Protein AF-0000000076753943 (afdb_homodimer)

Secondary structure (DSSP, 8-state):
----SEEE--EEEEEETT----B---SSS-GGG-EEEEEEE-SS-EEEEEE-GGG-EEEEEEETTEEEEEESS-EEEPTTSS-EEE----/----SEEE--EEEEEETT----B--TTSS-GGG-EEEEEEE-SS-EEEEEE-GGG-EEEEEEETTEEEEEESS-EEEPTTSS-EEE----

Organism: NCBI:txid592010

Foldseek 3Di:
DPLPPDFDQDDKDWDFDPADEAEDDPPDDDPVQKDKDFDDDDPFWTWMWIAHPPGKIWIWIGGPGGIMITISFDWDDPDVDSYIYGDDDD/DPLPPDFDQDDKDWDFDPADEAEDDPPDDDPVQKDKDFDDDDPFWTWMWIAHPPGKIWIWIAGPGGIMITISFDWDDDDVDSYIYGDDDD

Radius of gyration: 17.34 Å; Cα contacts (8 Å, |Δi|>4): 390; chains: 2; bounding box: 29×53×39 Å

Solvent-accessible surface area (backbone atoms only — not comparable to full-atom values): 10321 Å² total; per-residue (Å²): 128,82,71,63,39,60,45,57,28,79,32,78,48,78,42,53,67,91,59,76,86,38,72,62,69,86,85,63,92,53,75,77,61,32,41,34,36,41,54,40,78,49,99,62,36,40,32,39,40,36,40,39,69,94,76,43,40,41,36,39,38,34,44,93,75,22,36,40,35,29,16,61,49,46,72,42,70,41,83,100,46,76,35,29,36,75,50,69,87,128,129,82,72,65,38,59,47,58,28,79,32,79,47,79,43,53,66,91,59,75,87,37,73,63,68,88,86,62,92,52,76,75,60,33,42,34,37,39,55,40,79,50,100,62,34,40,33,37,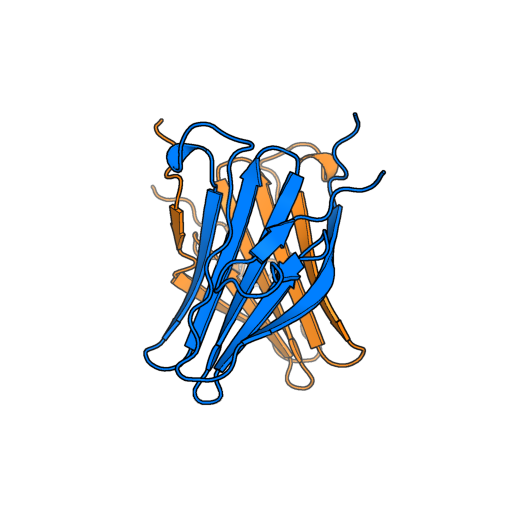40,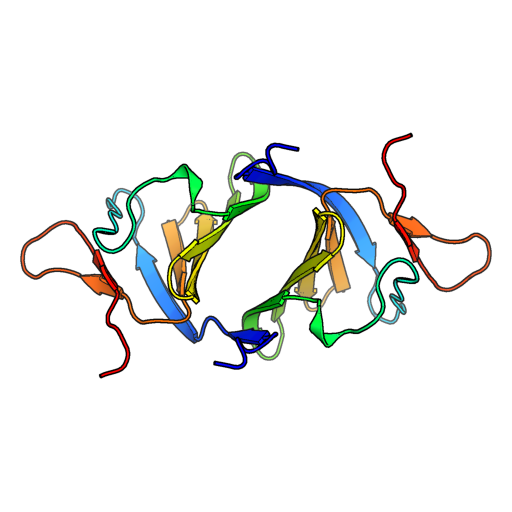37,40,39,70,95,75,43,38,41,35,40,39,34,46,93,74,22,36,40,36,29,14,60,48,46,72,42,69,40,85,98,46,76,35,29,36,75,50,71,87,128

Sequence (180 aa):
MNQSIITTLVYETKVSIGSYFHLVTDWFASDQEIKTVIIDQDHVYSKILSLYPNGFVMYLEQDQDGSIYRTNFPLIQAKDADYYTVQWDDMNQSIITTLVYETKVSIGSYFHLVTDWFASDQEIKTVIIDQDHVYSKILSLYPNGFVMYLEQDQDGSIYRTNFPLIQAKDADYYTVQWDD

Nearest PDB structures (foldseek):
  4mjg-assembly2_B  TM=6.415E-01  e=6.409E-01  Schaalia dentiphila ATCC 17982
  3c6k-assembly1_A  TM=6.524E-01  e=1.772E+00  Homo sapiens
  3c6k-assembly1_B  TM=6.586E-01  e=2.631E+00  Homo sapiens
  3c6k-assembly2_D  TM=6.592E-01  e=3.693E+00  Homo sapiens
  3fek-assembly2_B  TM=5.330E-01  e=2.350E+00  Homo sapiens

Structure (mmCIF, N/CA/C/O backbone):
data_AF-0000000076753943-model_v1
#
loop_
_entity.id
_entity.type
_entity.pdbx_description
1 polymer 'Uncharacterized protein'
#
loop_
_atom_site.group_PDB
_atom_site.id
_atom_site.type_symbol
_atom_site.label_atom_id
_atom_site.label_alt_id
_atom_site.label_comp_id
_atom_site.label_asym_id
_atom_site.label_entity_id
_atom_site.label_seq_id
_atom_site.pdbx_PDB_ins_code
_atom_site.Cartn_x
_atom_site.Cartn_y
_atom_site.Cartn_z
_atom_site.occupancy
_atom_site.B_iso_or_equiv
_atom_site.auth_seq_id
_atom_site.auth_comp_id
_atom_site.auth_asym_id
_atom_site.auth_atom_id
_atom_site.pdbx_PDB_model_num
ATOM 1 N N . MET A 1 1 ? -9.742 4.086 -20.625 1 30.5 1 MET A N 1
ATOM 2 C CA . MET A 1 1 ? -10.25 3.252 -19.547 1 30.5 1 MET A CA 1
ATOM 3 C C . MET A 1 1 ? -10.062 3.943 -18.188 1 30.5 1 MET A C 1
ATOM 5 O O . MET A 1 1 ? -9.008 4.52 -17.922 1 30.5 1 MET A O 1
ATOM 9 N N . ASN A 1 2 ? -11.062 4.453 -17.625 1 34.81 2 ASN A N 1
ATOM 10 C CA . ASN A 1 2 ? -11.133 5.258 -16.406 1 34.81 2 ASN A CA 1
ATOM 11 C C . ASN A 1 2 ? -10.461 4.559 -15.227 1 34.81 2 ASN A C 1
ATOM 13 O O . ASN A 1 2 ? -10.953 3.539 -14.742 1 34.81 2 ASN A O 1
ATOM 17 N N . GLN A 1 3 ? -9.188 4.391 -15.312 1 46.59 3 GLN A N 1
ATOM 18 C CA . GLN A 1 3 ? -8.477 3.668 -14.258 1 46.59 3 GLN A CA 1
ATOM 19 C C . GLN A 1 3 ? -9.055 3.992 -12.883 1 46.59 3 GLN A C 1
ATOM 21 O O . GLN A 1 3 ? -9.188 5.164 -12.516 1 46.59 3 GLN A O 1
ATOM 26 N N . SER A 1 4 ? -9.883 3.188 -12.477 1 54.84 4 SER A N 1
ATOM 27 C CA . SER A 1 4 ? -10.516 3.365 -11.172 1 54.84 4 SER A CA 1
ATOM 28 C C . SER A 1 4 ? -9.508 3.865 -10.133 1 54.84 4 SER A C 1
ATOM 30 O O . SER A 1 4 ? -8.398 3.34 -10.039 1 54.84 4 SER A O 1
ATOM 32 N N . ILE A 1 5 ? -9.727 5.098 -9.672 1 78.88 5 ILE A N 1
ATOM 33 C CA . ILE A 1 5 ? -8.969 5.793 -8.633 1 78.88 5 ILE A CA 1
ATOM 34 C C . ILE A 1 5 ? -8.914 4.938 -7.371 1 78.88 5 ILE A C 1
ATOM 36 O O . ILE A 1 5 ? -8.008 5.086 -6.551 1 78.88 5 ILE A O 1
ATOM 40 N N . ILE A 1 6 ? -9.75 3.781 -7.457 1 90.06 6 ILE A N 1
ATOM 41 C CA . ILE A 1 6 ? -9.773 2.926 -6.277 1 90.06 6 ILE A CA 1
ATOM 42 C C . ILE A 1 6 ? -9.586 1.469 -6.691 1 90.06 6 ILE A C 1
ATOM 44 O O . ILE A 1 6 ? -10.266 0.985 -7.598 1 90.06 6 ILE A O 1
ATOM 48 N N . THR A 1 7 ? -8.695 0.748 -6.227 1 94.88 7 THR A N 1
ATOM 49 C CA . THR A 1 7 ? -8.469 -0.68 -6.418 1 94.88 7 THR A CA 1
ATOM 50 C C . THR A 1 7 ? -8.578 -1.43 -5.094 1 94.88 7 THR A C 1
ATOM 52 O O . THR A 1 7 ? -8.047 -0.983 -4.074 1 94.88 7 THR A O 1
ATOM 55 N N . THR A 1 8 ? -9.336 -2.541 -5.035 1 95.94 8 THR A N 1
ATOM 56 C CA . THR A 1 8 ? -9.469 -3.361 -3.838 1 95.94 8 THR A CA 1
ATOM 57 C C . THR A 1 8 ? -8.75 -4.695 -4.016 1 95.94 8 THR A C 1
ATOM 59 O O . THR A 1 8 ? -8.914 -5.367 -5.039 1 95.94 8 THR A O 1
ATOM 62 N N . LEU A 1 9 ? -7.98 -5.035 -3.039 1 96.94 9 LEU A N 1
ATOM 63 C CA . LEU A 1 9 ? -7.289 -6.316 -3.08 1 96.94 9 LEU A CA 1
ATOM 64 C C . LEU A 1 9 ? -8.141 -7.418 -2.455 1 96.94 9 LEU A C 1
ATOM 66 O O . LEU A 1 9 ? -8.062 -7.656 -1.247 1 96.94 9 LEU A O 1
ATOM 70 N N . VAL A 1 10 ? -8.836 -8.148 -3.254 1 95.31 10 VAL A N 1
ATOM 71 C CA . VAL A 1 10 ? -9.875 -9.031 -2.732 1 95.31 10 VAL A CA 1
ATOM 72 C C . VAL A 1 10 ? -9.359 -10.461 -2.686 1 95.31 10 VAL A C 1
ATOM 74 O O . VAL A 1 10 ? -9.953 -11.32 -2.031 1 95.31 10 VAL A O 1
ATOM 77 N N . TYR A 1 11 ? -8.289 -10.797 -3.311 1 96.12 11 TYR A N 1
ATOM 78 C CA . TYR A 1 11 ? -7.773 -12.156 -3.332 1 96.12 11 TYR A CA 1
ATOM 79 C C . TYR A 1 11 ? -6.621 -12.32 -2.354 1 96.12 11 TYR A C 1
ATOM 81 O O . TYR A 1 11 ? -5.789 -11.422 -2.209 1 96.12 11 TYR A O 1
ATOM 89 N N . GLU A 1 12 ? -6.613 -13.453 -1.722 1 95.31 12 GLU A N 1
ATOM 90 C CA . GLU A 1 12 ? -5.574 -13.758 -0.741 1 95.31 12 GLU A CA 1
ATOM 91 C C . GLU A 1 12 ? -4.84 -15.047 -1.096 1 95.31 12 GLU A C 1
ATOM 93 O O . GLU A 1 12 ? -5.461 -16.047 -1.459 1 95.31 12 GLU A O 1
ATOM 98 N N . THR A 1 13 ? -3.545 -15 -1.12 1 94.38 13 THR A N 1
ATOM 99 C CA . THR A 1 13 ? -2.67 -16.156 -1.26 1 94.38 13 THR A CA 1
ATOM 100 C C . THR A 1 13 ? -1.735 -16.281 -0.06 1 94.38 13 THR A C 1
ATOM 102 O O . THR A 1 13 ? -0.999 -15.336 0.255 1 94.38 13 THR A O 1
ATOM 105 N N . LYS A 1 14 ?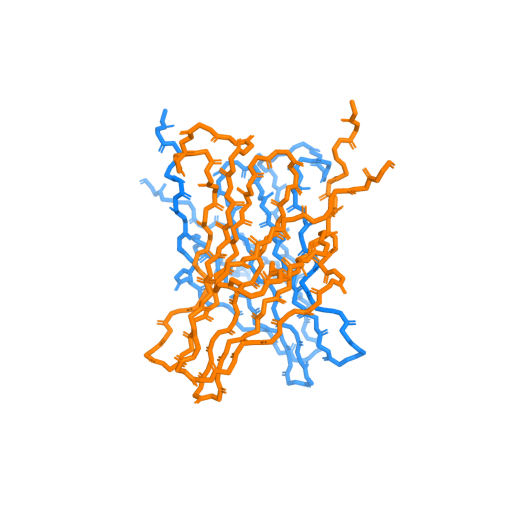 -1.772 -17.406 0.613 1 93.25 14 LYS A N 1
ATOM 106 C CA . LYS A 1 14 ? -0.883 -17.641 1.747 1 93.25 14 LYS A CA 1
ATOM 107 C C . LYS A 1 14 ? 0.28 -18.547 1.354 1 93.25 14 LYS A C 1
ATOM 109 O O . LYS A 1 14 ? 0.085 -19.547 0.668 1 93.25 14 LYS A O 1
ATOM 114 N N . VAL A 1 15 ? 1.412 -18.109 1.727 1 90.94 15 VAL A N 1
ATOM 115 C CA . VAL A 1 15 ? 2.623 -18.891 1.471 1 90.94 15 VAL A CA 1
ATOM 116 C C . VAL A 1 15 ? 3.307 -19.234 2.793 1 90.94 15 VAL A C 1
ATOM 118 O O . VAL A 1 15 ? 3.617 -18.344 3.588 1 90.94 15 VAL A O 1
ATOM 121 N N . SER A 1 16 ? 3.527 -20.469 3.047 1 87.69 16 SER A N 1
ATOM 122 C CA . SER A 1 16 ? 4.113 -20.953 4.293 1 87.69 16 SER A CA 1
ATOM 123 C C . SER A 1 16 ? 5.582 -20.562 4.402 1 87.69 16 SER A C 1
ATOM 125 O O . SER A 1 16 ? 6.246 -20.328 3.391 1 87.69 16 SER A O 1
ATOM 127 N N . ILE A 1 17 ? 5.945 -20.609 5.699 1 84.44 17 ILE A N 1
ATOM 128 C CA . ILE A 1 17 ? 7.352 -20.344 5.973 1 84.44 17 ILE A CA 1
ATOM 129 C C . ILE A 1 17 ? 8.227 -21.359 5.234 1 84.44 17 ILE A C 1
ATOM 131 O O . ILE A 1 17 ? 7.93 -22.547 5.227 1 84.44 17 ILE A O 1
ATOM 135 N N . GLY A 1 18 ? 9.219 -20.938 4.523 1 80.25 18 GLY A N 1
ATOM 136 C CA . GLY A 1 18 ? 10.109 -21.844 3.82 1 80.25 18 GLY A CA 1
ATOM 137 C C . GLY A 1 18 ? 9.719 -22.062 2.369 1 80.25 18 GLY A C 1
ATOM 138 O O . GLY A 1 18 ? 10.516 -22.578 1.579 1 80.25 18 GLY A O 1
ATOM 139 N N . SER A 1 19 ? 8.453 -21.688 2.059 1 82.38 19 SER A N 1
ATOM 140 C CA . SER A 1 19 ? 8.031 -21.828 0.669 1 82.38 19 SER A CA 1
ATOM 141 C C . SER A 1 19 ? 8.508 -20.656 -0.173 1 82.38 19 SER A C 1
ATOM 143 O O . SER A 1 19 ? 8.789 -19.578 0.358 1 82.38 19 SER A O 1
ATOM 145 N N . TYR A 1 20 ? 8.695 -21.031 -1.462 1 83.69 20 TYR A N 1
ATOM 146 C CA . TYR A 1 20 ? 9.164 -20.016 -2.395 1 83.69 20 TYR A CA 1
ATOM 147 C C . TYR A 1 20 ? 7.992 -19.391 -3.156 1 83.69 20 TYR A C 1
ATOM 149 O O . TYR A 1 20 ? 7.074 -20.109 -3.574 1 83.69 20 TYR A O 1
ATOM 157 N N . PHE A 1 21 ? 7.875 -18.094 -3.18 1 91.25 21 PHE A N 1
ATOM 158 C CA . PHE A 1 21 ? 6.906 -17.375 -4 1 91.25 21 PHE A CA 1
ATOM 159 C C . PHE A 1 21 ? 7.59 -16.734 -5.203 1 91.25 21 PHE A C 1
ATOM 161 O O . PHE A 1 21 ? 8.516 -15.93 -5.043 1 91.25 21 PHE A O 1
ATOM 168 N N . HIS A 1 22 ? 7.195 -17.172 -6.332 1 92.62 22 HIS A N 1
ATOM 169 C CA . HIS A 1 22 ? 7.688 -16.594 -7.574 1 92.62 22 HIS A CA 1
ATOM 170 C C . HIS A 1 22 ? 6.535 -16.25 -8.508 1 92.62 22 HIS A C 1
ATOM 172 O O . HIS A 1 22 ? 5.801 -17.125 -8.961 1 92.62 22 HIS A O 1
ATOM 178 N N . LEU A 1 23 ? 6.375 -14.977 -8.773 1 93.69 23 LEU A N 1
ATOM 179 C CA . LEU A 1 23 ? 5.363 -14.508 -9.719 1 93.69 23 LEU A CA 1
ATOM 180 C C . LEU A 1 23 ? 5.961 -14.328 -11.109 1 93.69 23 LEU A C 1
ATOM 182 O O . LEU A 1 23 ? 6.926 -13.586 -11.281 1 93.69 23 LEU A O 1
ATOM 186 N N . VAL A 1 24 ? 5.469 -14.953 -12.031 1 91.69 24 VAL A N 1
ATOM 187 C CA . VAL A 1 24 ? 5.891 -14.781 -13.414 1 91.69 24 VAL A CA 1
ATOM 188 C C . VAL A 1 24 ? 5.242 -13.523 -14 1 91.69 24 VAL A C 1
ATOM 190 O O . VAL A 1 24 ? 4.016 -13.391 -13.984 1 91.69 24 VAL A O 1
ATOM 193 N N . THR A 1 25 ? 6.023 -12.617 -14.398 1 86.81 25 THR A N 1
ATOM 194 C CA . THR A 1 25 ? 5.543 -11.352 -14.945 1 86.81 25 THR A CA 1
ATOM 195 C C . THR A 1 25 ? 6.027 -11.172 -16.375 1 86.81 25 THR A C 1
ATOM 197 O O . THR A 1 25 ? 7.051 -10.523 -16.625 1 86.81 25 THR A O 1
ATOM 200 N N . ASP A 1 26 ? 5.5 -11.688 -17.344 1 86.38 26 ASP A N 1
ATOM 201 C CA . ASP A 1 26 ? 5.918 -11.562 -18.734 1 86.38 26 ASP A CA 1
ATOM 202 C C . ASP A 1 26 ? 5.074 -10.523 -19.484 1 86.38 26 ASP A C 1
ATOM 204 O O . ASP A 1 26 ? 5.133 -10.43 -20.703 1 86.38 26 ASP A O 1
ATOM 208 N N . TRP A 1 27 ? 4.379 -9.758 -18.75 1 89.94 27 TRP A N 1
ATOM 209 C CA . TRP A 1 27 ? 3.443 -8.82 -19.359 1 89.94 27 TRP A CA 1
ATOM 210 C C . TRP A 1 27 ? 3.953 -7.387 -19.25 1 89.94 27 TRP A C 1
ATOM 212 O O . TRP A 1 27 ? 3.232 -6.441 -19.578 1 89.94 27 TRP A O 1
ATOM 222 N N . PHE A 1 28 ? 5.113 -7.16 -18.781 1 85.69 28 PHE A N 1
ATOM 223 C CA . PHE A 1 28 ? 5.785 -5.867 -18.859 1 85.69 28 PHE A CA 1
ATOM 224 C C . PHE A 1 28 ? 7.289 -6.047 -19.016 1 85.69 28 PHE A C 1
ATOM 226 O O . PHE A 1 28 ? 7.805 -7.16 -18.875 1 85.69 28 PHE A O 1
ATOM 233 N N . ALA A 1 29 ? 8.086 -5.098 -19.344 1 83.81 29 ALA A N 1
ATOM 234 C CA . ALA A 1 29 ? 9.43 -5.203 -19.906 1 83.81 29 ALA A CA 1
ATOM 235 C C . ALA A 1 29 ? 10.492 -5.07 -18.828 1 83.81 29 ALA A C 1
ATOM 237 O O . ALA A 1 29 ? 11.555 -5.688 -18.906 1 83.81 29 ALA A O 1
ATOM 238 N N . SER A 1 30 ? 10.195 -4.246 -17.828 1 86.38 30 SER A N 1
ATOM 239 C CA . SER A 1 30 ? 11.25 -3.906 -16.875 1 86.38 30 SER A CA 1
ATOM 240 C C . SER A 1 30 ? 10.695 -3.715 -15.469 1 86.38 30 SER A C 1
ATOM 242 O O . SER A 1 30 ? 9.617 -3.148 -15.297 1 86.38 30 SER A O 1
ATOM 244 N N . ASP A 1 31 ? 11.531 -4.137 -14.508 1 86.31 31 ASP A N 1
ATOM 245 C CA . ASP A 1 31 ? 11.172 -3.938 -13.102 1 86.31 31 ASP A CA 1
ATOM 246 C C . ASP A 1 31 ? 11.047 -2.451 -12.773 1 86.31 31 ASP A C 1
ATOM 248 O O . ASP A 1 31 ? 10.406 -2.082 -11.789 1 86.31 31 ASP A O 1
ATOM 252 N N . GLN A 1 32 ? 11.602 -1.661 -13.594 1 86.44 32 GLN A N 1
ATOM 253 C CA . GLN A 1 32 ? 11.547 -0.219 -13.375 1 86.44 32 GLN A CA 1
ATOM 254 C C . GLN A 1 32 ? 10.125 0.311 -13.531 1 86.44 32 GLN A C 1
ATOM 256 O O . GLN A 1 32 ? 9.828 1.434 -13.117 1 86.44 32 GLN A O 1
ATOM 261 N N . GLU A 1 33 ? 9.281 -0.516 -14.07 1 90.81 33 GLU A N 1
ATOM 262 C CA . GLU A 1 33 ? 7.895 -0.109 -14.281 1 90.81 33 GLU A CA 1
ATOM 263 C C . GLU A 1 33 ? 7.047 -0.377 -13.047 1 90.81 33 GLU A C 1
ATOM 265 O O . GLU A 1 33 ? 5.898 0.067 -12.961 1 90.81 33 GLU A O 1
ATOM 270 N N . ILE A 1 34 ? 7.641 -1.1 -12.133 1 93.38 34 ILE A N 1
ATOM 271 C CA . ILE A 1 34 ? 6.918 -1.444 -10.914 1 93.38 34 ILE A CA 1
ATOM 272 C C . ILE A 1 34 ? 7.121 -0.352 -9.867 1 93.38 34 ILE A C 1
ATOM 274 O O . ILE A 1 34 ? 8.258 0.027 -9.57 1 93.38 34 ILE A O 1
ATOM 278 N N . LYS A 1 35 ? 6.027 0.204 -9.383 1 93.56 35 LYS A N 1
ATOM 279 C CA . LYS A 1 35 ? 6.098 1.104 -8.234 1 93.56 35 LYS A CA 1
ATOM 280 C C . LYS A 1 35 ? 5.973 0.334 -6.922 1 93.56 35 LYS A C 1
ATOM 282 O O . LYS A 1 35 ? 4.992 -0.38 -6.703 1 93.56 35 LYS A O 1
ATOM 287 N N . THR A 1 36 ? 6.996 0.44 -6.082 1 95.44 36 THR A N 1
ATOM 288 C CA . THR A 1 36 ? 7.039 -0.31 -4.832 1 95.44 36 THR A CA 1
ATOM 289 C C . THR A 1 36 ? 6.992 0.634 -3.633 1 95.44 36 THR A C 1
ATOM 291 O O . THR A 1 36 ? 7.762 1.594 -3.561 1 95.44 36 THR A O 1
ATOM 294 N N . VAL A 1 37 ? 6.086 0.347 -2.76 1 96.31 37 VAL A N 1
ATOM 295 C CA . VAL A 1 37 ? 5.957 1.092 -1.511 1 96.31 37 VAL A CA 1
ATOM 296 C C . VAL A 1 37 ? 6.312 0.188 -0.332 1 96.31 37 VAL A C 1
ATOM 298 O O . VAL A 1 37 ? 5.637 -0.814 -0.086 1 96.31 37 VAL A O 1
ATOM 301 N N . ILE A 1 38 ? 7.32 0.541 0.384 1 95.69 38 ILE A N 1
ATOM 302 C CA . ILE A 1 38 ? 7.688 -0.155 1.613 1 95.69 38 ILE A CA 1
ATOM 303 C C . ILE A 1 38 ? 7 0.508 2.805 1 95.69 38 ILE A C 1
ATOM 305 O O . ILE A 1 38 ? 7.332 1.639 3.17 1 95.69 38 ILE A O 1
ATOM 309 N N . ILE A 1 39 ? 6.023 -0.125 3.367 1 95.12 39 ILE A N 1
ATOM 310 C CA . ILE A 1 39 ? 5.16 0.423 4.41 1 95.12 39 ILE A CA 1
ATOM 311 C C . ILE A 1 39 ? 5.809 0.219 5.777 1 95.12 39 ILE A C 1
ATOM 313 O O . ILE A 1 39 ? 5.793 1.121 6.617 1 95.12 39 ILE A O 1
ATOM 317 N N . ASP A 1 40 ? 6.211 -0.96 6.109 1 85.69 40 ASP A N 1
ATOM 318 C CA . ASP A 1 40 ? 6.859 -1.323 7.367 1 85.69 40 ASP A CA 1
ATOM 319 C C . ASP A 1 40 ? 7.926 -2.393 7.145 1 85.69 40 ASP A C 1
ATOM 321 O O . ASP A 1 40 ? 7.723 -3.332 6.371 1 85.69 40 ASP A O 1
ATOM 325 N N . GLN A 1 41 ? 9.078 -2.004 7.613 1 74.25 41 GLN A N 1
ATOM 326 C CA . GLN A 1 41 ? 10.109 -3.031 7.484 1 74.25 41 GLN A CA 1
ATOM 327 C C . GLN A 1 41 ? 10.789 -3.299 8.82 1 74.25 41 GLN A C 1
ATOM 329 O O . GLN A 1 41 ? 11.656 -2.529 9.25 1 74.25 41 GLN A O 1
ATOM 334 N N . ASP A 1 42 ? 10.008 -3.654 9.664 1 71.44 42 ASP A N 1
ATOM 335 C CA . ASP A 1 42 ? 10.727 -4.059 10.867 1 71.44 42 ASP A CA 1
ATOM 336 C C . ASP A 1 42 ? 11.289 -5.473 10.727 1 71.44 42 ASP A C 1
ATOM 338 O O . ASP A 1 42 ? 11 -6.164 9.75 1 71.44 42 ASP A O 1
ATOM 342 N N . HIS A 1 43 ? 12.234 -5.859 11.578 1 62.44 43 HIS A N 1
ATOM 343 C CA . HIS A 1 43 ? 13.023 -7.086 11.5 1 62.44 43 HIS A CA 1
ATOM 344 C C . HIS A 1 43 ? 12.125 -8.312 11.406 1 62.44 43 HIS A C 1
ATOM 346 O O . HIS A 1 43 ? 12.531 -9.344 10.867 1 62.44 43 HIS A O 1
ATOM 352 N N . VAL A 1 44 ? 10.898 -8.195 11.797 1 67.62 44 VAL A N 1
ATOM 353 C CA . VAL A 1 44 ? 10.047 -9.375 11.875 1 67.62 44 VAL A CA 1
ATOM 354 C C . VAL A 1 44 ? 8.867 -9.234 10.914 1 67.62 44 VAL A C 1
ATOM 356 O O . VAL A 1 44 ? 8.273 -10.234 10.5 1 67.62 44 VAL A O 1
ATOM 359 N N . TYR A 1 45 ? 8.617 -7.969 10.469 1 76.81 45 TYR A N 1
ATOM 360 C CA . TYR A 1 45 ? 7.426 -7.715 9.664 1 76.81 45 TYR A CA 1
ATOM 361 C C . TYR A 1 45 ? 7.762 -6.867 8.438 1 76.81 45 TYR A C 1
ATOM 363 O O . TYR A 1 45 ? 8.516 -5.902 8.539 1 76.81 45 TYR A O 1
ATOM 371 N N . SER A 1 46 ? 7.441 -7.457 7.336 1 87.31 46 SER A N 1
ATOM 372 C CA . SER A 1 46 ? 7.531 -6.66 6.117 1 87.31 46 SER A CA 1
ATOM 373 C C . SER A 1 46 ? 6.152 -6.426 5.508 1 87.31 46 SER A C 1
ATOM 375 O O . SER A 1 46 ? 5.332 -7.344 5.441 1 87.31 46 SER A O 1
ATOM 377 N N . LYS A 1 47 ? 5.828 -5.184 5.289 1 93.31 47 LYS A N 1
ATOM 378 C CA . LYS A 1 47 ? 4.66 -4.789 4.512 1 93.31 47 LYS A CA 1
ATOM 379 C C . LYS A 1 47 ? 5.066 -4.016 3.262 1 93.31 47 LYS A C 1
ATOM 381 O O . LYS A 1 47 ? 5.652 -2.936 3.355 1 93.31 47 LYS A O 1
ATOM 386 N N . ILE A 1 48 ? 4.773 -4.625 2.111 1 95.44 48 ILE A N 1
ATOM 387 C CA . ILE A 1 48 ? 5.195 -4.043 0.842 1 95.44 48 ILE A CA 1
ATOM 388 C C . ILE A 1 48 ? 4.02 -4.016 -0.131 1 95.44 48 ILE A C 1
ATOM 390 O O . ILE A 1 48 ? 3.289 -5.004 -0.258 1 95.44 48 ILE A O 1
ATOM 394 N N . LEU A 1 49 ? 3.762 -2.9 -0.73 1 96.94 49 LEU A N 1
ATOM 395 C CA . LEU A 1 49 ? 2.773 -2.795 -1.799 1 96.94 49 LEU A CA 1
ATOM 396 C C . LEU A 1 49 ? 3.445 -2.49 -3.133 1 96.94 49 LEU A C 1
ATOM 398 O O . LEU A 1 49 ? 4.27 -1.577 -3.223 1 96.94 49 LEU A O 1
ATOM 402 N N . SER A 1 50 ? 3.125 -3.268 -4.129 1 96.12 50 SER A N 1
ATOM 403 C CA . SER A 1 50 ? 3.684 -3.088 -5.465 1 96.12 50 SER A CA 1
ATOM 404 C C . SER A 1 50 ? 2.584 -2.842 -6.496 1 96.12 50 SER A C 1
ATOM 406 O O . SER A 1 50 ? 1.585 -3.561 -6.527 1 96.12 50 SER A O 1
ATOM 408 N N . LEU A 1 51 ? 2.736 -1.841 -7.23 1 95.5 51 LEU A N 1
ATOM 409 C CA . LEU A 1 51 ? 1.866 -1.529 -8.359 1 95.5 51 LEU A CA 1
ATOM 410 C C . LEU A 1 51 ? 2.543 -1.882 -9.68 1 95.5 51 LEU A C 1
ATOM 412 O O . LEU A 1 51 ? 3.537 -1.259 -10.055 1 95.5 51 LEU A O 1
ATOM 416 N N . TYR A 1 52 ? 1.961 -2.852 -10.32 1 94.19 52 TYR A N 1
ATOM 417 C CA . TYR A 1 52 ? 2.504 -3.34 -11.586 1 94.19 52 TYR A CA 1
ATOM 418 C C . TYR A 1 52 ? 1.823 -2.66 -12.766 1 94.19 52 TYR A C 1
ATOM 420 O O . TYR A 1 52 ? 0.743 -2.084 -12.625 1 94.19 52 TYR A O 1
ATOM 428 N N . PRO A 1 53 ? 2.551 -2.824 -13.852 1 90.38 53 PRO A N 1
ATOM 429 C CA . PRO A 1 53 ? 1.845 -2.42 -15.07 1 90.38 53 PRO A CA 1
ATOM 430 C C . PRO A 1 53 ? 0.563 -3.217 -15.297 1 90.38 53 PRO A C 1
ATOM 432 O O . PRO A 1 53 ? 0.339 -4.234 -14.641 1 90.38 53 PRO A O 1
ATOM 435 N N . ASN A 1 54 ? -0.394 -2.693 -16.078 1 89.38 54 ASN A N 1
ATOM 436 C CA . ASN A 1 54 ? -1.65 -3.326 -16.469 1 89.38 54 ASN A CA 1
ATOM 437 C C . ASN A 1 54 ? -2.646 -3.346 -15.312 1 89.38 54 ASN A C 1
ATOM 439 O O . ASN A 1 54 ? -3.582 -4.148 -15.305 1 89.38 54 ASN A O 1
ATOM 443 N N . GLY A 1 55 ? -2.314 -2.674 -14.273 1 91.69 55 GLY A N 1
ATOM 444 C CA . GLY A 1 55 ? -3.287 -2.479 -13.211 1 91.69 55 GLY A CA 1
ATOM 445 C C . GLY A 1 55 ? -3.203 -3.533 -12.125 1 91.69 55 GLY A C 1
ATOM 446 O O . GLY A 1 55 ? -4.004 -3.533 -11.188 1 91.69 55 GLY A O 1
ATOM 447 N N . PHE A 1 56 ? -2.254 -4.434 -12.273 1 94.94 56 PHE A N 1
ATOM 448 C CA . PHE A 1 56 ? -2.074 -5.434 -11.227 1 94.94 56 PHE A CA 1
ATOM 449 C C . PHE A 1 56 ? -1.451 -4.812 -9.984 1 94.94 56 PHE A C 1
ATOM 451 O O . PHE A 1 56 ? -0.489 -4.047 -10.078 1 94.94 56 PHE A O 1
ATOM 458 N N . VAL A 1 57 ? -2.049 -5.074 -8.797 1 97.12 57 VAL A N 1
ATOM 459 C CA . VAL A 1 57 ? -1.561 -4.578 -7.52 1 97.12 57 VAL A CA 1
ATOM 460 C C . VAL A 1 57 ? -1.394 -5.738 -6.543 1 97.12 57 VAL A C 1
ATOM 462 O O . VAL A 1 57 ? -2.266 -6.605 -6.441 1 97.12 57 VAL A O 1
ATOM 465 N N . MET A 1 58 ? -0.263 -5.758 -5.797 1 97.12 58 MET A N 1
ATOM 466 C CA . MET A 1 58 ? 0.028 -6.824 -4.84 1 97.12 58 MET A CA 1
ATOM 467 C C . MET A 1 58 ? 0.544 -6.25 -3.527 1 97.12 58 MET A C 1
ATOM 469 O O . MET A 1 58 ? 1.43 -5.391 -3.523 1 97.12 58 MET A O 1
ATOM 473 N N . TYR A 1 59 ? -0.076 -6.684 -2.488 1 96.38 59 TYR A N 1
ATOM 474 C CA . TYR A 1 59 ? 0.366 -6.379 -1.132 1 96.38 59 TYR A CA 1
ATOM 475 C C . TYR A 1 59 ? 0.959 -7.609 -0.46 1 96.38 59 TYR A C 1
ATOM 477 O O . TYR A 1 59 ? 0.355 -8.688 -0.479 1 96.38 59 TYR A O 1
ATOM 485 N N . LEU A 1 60 ? 2.158 -7.492 0.074 1 95.12 60 LEU A N 1
ATOM 486 C CA . LEU A 1 60 ? 2.83 -8.562 0.804 1 95.12 60 LEU A CA 1
ATOM 487 C C . LEU A 1 60 ? 2.943 -8.219 2.285 1 95.12 60 LEU A C 1
ATOM 489 O O . LEU A 1 60 ? 3.371 -7.121 2.643 1 95.12 60 LEU A O 1
ATOM 493 N N . GLU A 1 61 ? 2.475 -9.078 3.053 1 92.38 61 GLU A N 1
ATOM 494 C CA . GLU A 1 61 ? 2.727 -9.039 4.488 1 92.38 61 GLU A CA 1
ATOM 495 C C . GLU A 1 61 ? 3.428 -10.305 4.969 1 92.38 61 GLU A C 1
ATOM 497 O O . GLU A 1 61 ? 2.934 -11.414 4.75 1 92.38 61 GLU A O 1
ATOM 502 N N . GLN A 1 62 ? 4.543 -10.047 5.527 1 89.62 62 GLN A N 1
ATOM 503 C CA . GLN A 1 62 ? 5.316 -11.172 6.035 1 89.62 62 GLN A CA 1
ATOM 504 C C . GLN A 1 62 ? 5.488 -11.086 7.547 1 89.62 62 GLN A C 1
ATOM 506 O O . GLN A 1 62 ? 5.719 -10.008 8.094 1 89.62 62 GLN A O 1
ATOM 511 N N . ASP A 1 63 ? 5.23 -12.227 8.242 1 84.12 63 ASP A N 1
ATOM 512 C CA . ASP A 1 63 ? 5.496 -12.344 9.672 1 84.12 63 ASP A CA 1
ATOM 513 C C . ASP A 1 63 ? 6.164 -13.672 10.008 1 84.12 63 ASP A C 1
ATOM 515 O O . ASP A 1 63 ? 6.734 -14.32 9.125 1 84.12 63 ASP A O 1
ATOM 519 N N . GLN A 1 64 ? 6.23 -13.977 11.258 1 83.25 64 GLN A N 1
ATOM 520 C CA . GLN A 1 64 ? 6.957 -15.156 11.703 1 83.25 64 GLN A CA 1
ATOM 521 C C . GLN A 1 64 ? 6.281 -16.438 11.211 1 83.25 64 GLN A C 1
ATOM 523 O O . GLN A 1 64 ? 6.91 -17.5 11.156 1 83.25 64 GLN A O 1
ATOM 528 N N . ASP A 1 65 ? 5.016 -16.328 10.797 1 85.38 65 ASP A N 1
ATOM 529 C CA . ASP A 1 65 ? 4.246 -17.516 10.406 1 85.38 65 ASP A CA 1
ATOM 530 C C . ASP A 1 65 ? 4.246 -17.688 8.891 1 85.38 65 ASP A C 1
ATOM 532 O O . ASP A 1 65 ? 3.799 -18.719 8.383 1 85.38 65 ASP A O 1
ATOM 536 N N . GLY A 1 66 ? 4.734 -16.703 8.188 1 89.31 66 GLY A N 1
ATOM 537 C CA . GLY A 1 66 ? 4.75 -16.797 6.734 1 89.31 66 GLY A CA 1
ATOM 538 C C . GLY A 1 66 ? 4.398 -15.5 6.043 1 89.31 66 GLY A C 1
ATOM 539 O O . GLY A 1 66 ? 4.668 -14.414 6.574 1 89.31 66 GLY A O 1
ATOM 540 N N . SER A 1 67 ? 4.023 -15.734 4.789 1 91.62 67 SER A N 1
ATOM 541 C CA . SER A 1 67 ? 3.688 -14.562 3.994 1 91.62 67 SER A CA 1
ATOM 542 C C . SER A 1 67 ? 2.244 -14.617 3.504 1 91.62 67 SER A C 1
ATOM 544 O O . SER A 1 67 ? 1.745 -15.688 3.152 1 91.62 67 SER A O 1
ATOM 546 N N . ILE A 1 68 ? 1.588 -13.484 3.57 1 92.94 68 ILE A N 1
ATOM 547 C CA . ILE A 1 68 ? 0.262 -13.297 2.99 1 92.94 68 ILE A CA 1
ATOM 548 C C . ILE A 1 68 ? 0.333 -12.289 1.851 1 92.94 68 ILE A C 1
ATOM 550 O O . ILE A 1 68 ? 0.862 -11.188 2.021 1 92.94 68 ILE A O 1
ATOM 554 N N . TYR A 1 69 ? -0.162 -12.773 0.707 1 94.94 69 TYR A N 1
ATOM 555 C CA . TYR A 1 69 ? -0.276 -11.898 -0.452 1 94.94 69 TYR A CA 1
ATOM 556 C C . TYR A 1 69 ? -1.731 -11.531 -0.717 1 94.94 69 TYR A C 1
ATOM 558 O O . TYR A 1 69 ? -2.604 -12.406 -0.739 1 94.94 69 TYR A O 1
ATOM 566 N N . ARG A 1 70 ? -2.041 -10.25 -0.844 1 95.75 70 ARG A N 1
ATOM 567 C CA . ARG A 1 70 ? -3.342 -9.773 -1.301 1 95.75 70 ARG A CA 1
ATOM 568 C C . ARG A 1 70 ? -3.225 -9.078 -2.654 1 95.75 70 ARG A C 1
ATOM 570 O O . ARG A 1 70 ? -2.307 -8.289 -2.877 1 95.75 70 ARG A O 1
ATOM 577 N N . THR A 1 71 ? -4.168 -9.445 -3.543 1 97.12 71 THR A N 1
ATOM 578 C CA . THR A 1 71 ? -4.07 -8.938 -4.91 1 97.12 71 THR A CA 1
ATOM 579 C C . THR A 1 71 ? -5.449 -8.578 -5.453 1 97.12 71 THR A C 1
ATOM 581 O O . THR A 1 71 ? -6.469 -8.992 -4.895 1 97.12 71 THR A O 1
ATOM 584 N N . ASN A 1 72 ? -5.5 -7.719 -6.543 1 96.5 72 ASN A N 1
ATOM 585 C CA . ASN A 1 72 ? -6.77 -7.363 -7.172 1 96.5 72 ASN A CA 1
ATOM 586 C C . ASN A 1 72 ? -7.148 -8.359 -8.266 1 96.5 72 ASN A C 1
ATOM 588 O O . ASN A 1 72 ? -8.297 -8.391 -8.711 1 96.5 72 ASN A O 1
ATOM 592 N N . PHE A 1 73 ? -6.199 -9.172 -8.727 1 96.88 73 PHE A N 1
ATOM 593 C CA . PHE A 1 73 ? -6.434 -10.336 -9.57 1 96.88 73 PHE A CA 1
ATOM 594 C C . PHE A 1 73 ? -5.965 -11.609 -8.883 1 96.88 73 PHE A C 1
ATOM 596 O O . PHE A 1 73 ? -4.988 -11.594 -8.125 1 96.88 73 PHE A O 1
ATOM 603 N N . PRO A 1 74 ? -6.594 -12.727 -9.164 1 96.81 74 PRO A N 1
ATOM 604 C CA . PRO A 1 74 ? -6.188 -13.977 -8.508 1 96.81 74 PRO A CA 1
ATOM 605 C C . PRO A 1 74 ? -4.824 -14.477 -8.984 1 96.81 74 PRO A C 1
ATOM 607 O O . PRO A 1 74 ? -4.48 -14.312 -10.156 1 96.81 74 PRO A O 1
ATOM 610 N N . LEU A 1 75 ? -4.098 -15.008 -8.078 1 96 75 LEU A N 1
ATOM 611 C CA . LEU A 1 75 ? -2.869 -15.719 -8.398 1 96 75 LEU A CA 1
ATOM 612 C C . LEU A 1 75 ? -3.123 -17.219 -8.492 1 96 75 LEU A C 1
ATOM 614 O O . LEU A 1 75 ? -3.764 -17.797 -7.609 1 96 75 LEU A O 1
ATOM 618 N N . ILE A 1 76 ? -2.662 -17.766 -9.539 1 94.31 76 ILE A N 1
ATOM 619 C CA . ILE A 1 76 ? -2.807 -19.203 -9.734 1 94.31 76 ILE A CA 1
ATOM 620 C C . ILE A 1 76 ? -1.433 -19.875 -9.703 1 94.31 76 ILE A C 1
ATOM 622 O O . ILE A 1 76 ? -0.513 -19.453 -10.406 1 94.31 76 ILE A O 1
ATOM 626 N N . GLN A 1 77 ? -1.333 -20.812 -8.781 1 91.31 77 GLN A N 1
ATOM 627 C CA . GLN A 1 77 ? -0.104 -21.594 -8.781 1 91.31 77 GLN A CA 1
ATOM 628 C C . GLN A 1 77 ? -0.074 -22.562 -9.953 1 91.31 77 GLN A C 1
ATOM 630 O O . GLN A 1 77 ? -1.028 -23.312 -10.172 1 91.31 77 GLN A O 1
ATOM 635 N N . ALA A 1 78 ? 1.032 -22.422 -10.766 1 87.06 78 ALA A N 1
ATOM 636 C CA . ALA A 1 78 ? 1.189 -23.359 -11.875 1 87.06 78 ALA A CA 1
ATOM 637 C C . ALA A 1 78 ? 1.305 -24.797 -11.367 1 87.06 78 ALA A C 1
ATOM 639 O O . ALA A 1 78 ? 1.952 -25.047 -10.352 1 87.06 78 ALA A O 1
ATOM 640 N N . LYS A 1 79 ? 0.551 -25.562 -12.125 1 81.81 79 LYS A N 1
ATOM 641 C CA . LYS A 1 79 ? 0.582 -26.969 -11.773 1 81.81 79 LYS A CA 1
ATOM 642 C C . LYS A 1 79 ? 2.008 -27.516 -11.82 1 81.81 79 LYS A C 1
ATOM 644 O O . LYS A 1 79 ? 2.725 -27.328 -12.797 1 81.81 79 LYS A O 1
ATOM 649 N N . ASP A 1 80 ? 2.529 -28.156 -10.734 1 80.94 80 ASP A N 1
ATOM 650 C CA . ASP A 1 80 ? 3.818 -28.828 -10.641 1 80.94 80 ASP A CA 1
ATOM 651 C C . ASP A 1 80 ? 4.973 -27.828 -10.719 1 80.94 80 ASP A C 1
ATOM 653 O O . ASP A 1 80 ? 6.07 -28.172 -11.156 1 80.94 80 ASP A O 1
ATOM 657 N N . ALA A 1 81 ? 4.602 -26.609 -10.648 1 75.06 81 ALA A N 1
ATOM 658 C CA . ALA A 1 81 ? 5.66 -25.609 -10.68 1 75.06 81 ALA A CA 1
ATOM 659 C C . ALA A 1 81 ? 5.652 -24.75 -9.406 1 75.06 81 ALA A C 1
ATOM 661 O O . ALA A 1 81 ? 4.668 -24.75 -8.664 1 75.06 81 ALA A O 1
ATOM 662 N N . ASP A 1 82 ? 6.84 -24.219 -9.148 1 84.5 82 ASP A N 1
ATOM 663 C CA . ASP A 1 82 ? 7.008 -23.406 -7.949 1 84.5 82 ASP A CA 1
ATOM 664 C C . ASP A 1 82 ? 6.828 -21.922 -8.258 1 84.5 82 ASP A C 1
ATOM 666 O O . ASP A 1 82 ? 7.617 -21.094 -7.801 1 84.5 82 ASP A O 1
ATOM 670 N N . TYR A 1 83 ? 5.883 -21.656 -9.281 1 90.94 83 TYR A N 1
ATOM 671 C CA . TYR A 1 83 ? 5.652 -20.25 -9.562 1 90.94 83 TYR A CA 1
ATOM 672 C C . TYR A 1 83 ? 4.164 -19.953 -9.672 1 90.94 83 TYR A C 1
ATOM 674 O O . TYR A 1 83 ? 3.346 -20.859 -9.766 1 90.94 83 TYR A O 1
ATOM 682 N N . TYR A 1 84 ? 3.764 -18.672 -9.578 1 95.25 84 TYR A N 1
ATOM 683 C CA . TYR A 1 84 ? 2.398 -18.172 -9.688 1 95.25 84 TYR A CA 1
ATOM 684 C C . TYR A 1 84 ? 2.227 -17.312 -10.938 1 95.25 84 TYR A C 1
ATOM 686 O O . TYR A 1 84 ? 3.178 -16.688 -11.398 1 95.25 84 TYR A O 1
ATOM 694 N N . THR A 1 85 ? 1.038 -17.281 -11.469 1 95 85 THR A N 1
ATOM 695 C CA . THR A 1 85 ? 0.646 -16.391 -12.547 1 95 85 THR A CA 1
ATOM 696 C C . THR A 1 85 ? -0.621 -15.617 -12.18 1 95 85 THR A C 1
ATOM 698 O O . THR A 1 85 ? -1.374 -16.047 -11.297 1 95 85 THR A O 1
ATOM 701 N N . VAL A 1 86 ? -0.739 -14.453 -12.828 1 95.56 86 VAL A N 1
ATOM 702 C CA . VAL A 1 86 ? -1.949 -13.664 -12.625 1 95.56 86 VAL A CA 1
ATOM 703 C C . VAL A 1 86 ? -3.059 -14.18 -13.539 1 95.56 86 VAL A C 1
ATOM 705 O O . VAL A 1 86 ? -2.836 -14.406 -14.734 1 95.56 86 VAL A O 1
ATOM 708 N N . GLN A 1 87 ? -4.211 -14.477 -12.914 1 95.62 87 GLN A N 1
ATOM 709 C CA . GLN A 1 87 ? -5.391 -14.766 -13.719 1 95.62 87 GLN A CA 1
ATOM 710 C C . GLN A 1 87 ? -6.137 -13.484 -14.094 1 95.62 87 GLN A C 1
ATOM 712 O O . GLN A 1 87 ? -6.805 -12.891 -13.25 1 95.62 87 GLN A O 1
ATOM 717 N N . TRP A 1 88 ? -6.062 -13.133 -15.359 1 92.56 88 TRP A N 1
ATOM 718 C CA . TRP A 1 88 ? -6.684 -11.906 -15.836 1 92.56 88 TRP A CA 1
ATOM 719 C C . TRP A 1 88 ? -8.164 -12.117 -16.125 1 92.56 88 TRP A C 1
ATOM 721 O O . TRP A 1 88 ? -8.602 -13.25 -16.359 1 92.56 88 TRP A O 1
ATOM 731 N N . ASP A 1 89 ? -8.961 -10.992 -15.82 1 79.12 89 ASP A N 1
ATOM 732 C CA . ASP A 1 89 ? -10.375 -11.094 -16.172 1 79.12 89 ASP A CA 1
ATOM 733 C C . ASP A 1 89 ? -10.547 -11.422 -17.656 1 79.12 89 ASP A C 1
ATOM 735 O O . ASP A 1 89 ? -9.789 -10.93 -18.5 1 79.12 89 ASP A O 1
ATOM 739 N N . ASP A 1 90 ? -11.195 -12.656 -17.984 1 59.75 90 ASP A N 1
ATOM 740 C CA . ASP A 1 90 ? -11.562 -12.992 -19.359 1 59.75 90 ASP A CA 1
ATOM 741 C C . ASP A 1 90 ? -12.414 -11.891 -19.984 1 59.75 90 ASP A C 1
ATOM 743 O O . ASP A 1 90 ? -13.148 -11.188 -19.281 1 59.75 90 ASP A O 1
ATOM 747 N N . MET B 1 1 ? 12.828 13.953 -13.336 1 31.3 1 MET B N 1
ATOM 748 C CA . MET B 1 1 ? 13.086 13.438 -11.992 1 31.3 1 MET B CA 1
ATOM 749 C C . MET B 1 1 ? 12.766 11.953 -11.906 1 31.3 1 MET B C 1
ATOM 751 O O . MET B 1 1 ? 11.711 11.508 -12.359 1 31.3 1 MET B O 1
ATOM 755 N N . ASN B 1 2 ? 13.672 11.102 -11.867 1 33.94 2 ASN B N 1
ATOM 756 C CA . ASN B 1 2 ? 13.648 9.641 -11.875 1 33.94 2 ASN B CA 1
ATOM 757 C C . ASN B 1 2 ? 12.766 9.094 -10.766 1 33.94 2 ASN B C 1
ATOM 759 O O . ASN B 1 2 ? 13.117 9.172 -9.586 1 33.94 2 ASN B O 1
ATOM 763 N N . GLN B 1 3 ? 11.484 9.375 -10.797 1 45.41 3 GLN B N 1
ATOM 764 C CA . GLN B 1 3 ? 10.578 8.953 -9.742 1 45.41 3 GLN B CA 1
ATOM 765 C C . GLN B 1 3 ? 10.945 7.578 -9.203 1 45.41 3 GLN B C 1
ATOM 767 O O . GLN B 1 3 ? 11.078 6.621 -9.977 1 45.41 3 GLN B O 1
ATOM 772 N N . SER B 1 4 ? 11.695 7.605 -8.211 1 55.88 4 SER B N 1
ATOM 773 C CA . SER B 1 4 ? 12.133 6.383 -7.547 1 55.88 4 SER B CA 1
ATOM 774 C C . SER B 1 4 ? 11.023 5.336 -7.523 1 55.88 4 SER B C 1
ATOM 776 O O . SER B 1 4 ? 9.883 5.641 -7.18 1 55.88 4 SER B O 1
ATOM 778 N N . ILE B 1 5 ? 11.219 4.23 -8.281 1 79.12 5 ILE B N 1
ATOM 779 C CA . ILE B 1 5 ? 10.383 3.045 -8.414 1 79.12 5 ILE B CA 1
ATOM 780 C C . ILE B 1 5 ? 10.086 2.467 -7.035 1 79.12 5 ILE B C 1
ATOM 782 O O . ILE B 1 5 ? 9.086 1.771 -6.848 1 79.12 5 ILE B O 1
ATOM 786 N N . ILE B 1 6 ? 10.828 3.111 -6.012 1 90.19 6 ILE B N 1
ATOM 787 C CA . ILE B 1 6 ? 10.617 2.588 -4.664 1 90.19 6 ILE B CA 1
ATOM 788 C C . ILE B 1 6 ? 10.391 3.742 -3.691 1 90.19 6 ILE B C 1
ATOM 790 O O . ILE B 1 6 ? 11.156 4.711 -3.676 1 90.19 6 ILE B O 1
ATOM 794 N N . THR B 1 7 ? 9.383 3.805 -2.953 1 94.94 7 THR B N 1
ATOM 795 C CA . THR B 1 7 ? 9.086 4.762 -1.894 1 94.94 7 THR B CA 1
ATOM 796 C C . THR B 1 7 ? 8.961 4.055 -0.547 1 94.94 7 THR B C 1
ATOM 798 O O . THR B 1 7 ? 8.328 3 -0.45 1 94.94 7 THR B O 1
ATOM 801 N N . THR B 1 8 ? 9.617 4.547 0.515 1 95.88 8 THR B N 1
ATOM 802 C CA . THR B 1 8 ? 9.523 3.986 1.858 1 95.88 8 THR B CA 1
ATOM 803 C C . THR B 1 8 ? 8.734 4.918 2.777 1 95.88 8 THR B C 1
ATOM 805 O O . THR B 1 8 ? 8.992 6.125 2.809 1 95.88 8 THR B O 1
ATOM 808 N N . LEU B 1 9 ? 7.812 4.352 3.473 1 96.94 9 LEU B N 1
ATOM 809 C CA . LEU B 1 9 ? 7.039 5.137 4.426 1 96.94 9 LEU B CA 1
ATOM 810 C C . LEU B 1 9 ? 7.719 5.152 5.793 1 96.94 9 LEU B C 1
ATOM 812 O O . LEU B 1 9 ? 7.461 4.281 6.629 1 96.94 9 LEU B O 1
ATOM 816 N N . VAL B 1 10 ? 8.461 6.18 6.074 1 95.38 10 VAL B N 1
ATOM 817 C CA . VAL B 1 10 ? 9.352 6.152 7.227 1 95.38 10 VAL B CA 1
ATOM 818 C C . VAL B 1 10 ? 8.734 6.934 8.383 1 95.38 10 VAL B C 1
ATOM 820 O O . VAL B 1 10 ? 9.172 6.812 9.531 1 95.38 10 VAL B O 1
ATOM 823 N N . TYR B 1 11 ? 7.734 7.703 8.188 1 96.19 11 TYR B N 1
ATOM 824 C CA . TYR B 1 11 ? 7.125 8.5 9.25 1 96.19 11 TYR B CA 1
ATOM 825 C C . TYR B 1 11 ? 5.84 7.855 9.75 1 96.19 11 TYR B C 1
ATOM 827 O O . TYR B 1 11 ? 5.066 7.309 8.961 1 96.19 11 TYR B O 1
ATOM 835 N N . GLU B 1 12 ? 5.66 7.945 11.039 1 95.38 12 GLU B N 1
ATOM 836 C CA . GLU B 1 12 ? 4.477 7.363 11.664 1 95.38 12 GLU B CA 1
ATOM 837 C C . GLU B 1 12 ? 3.703 8.414 12.461 1 95.38 12 GLU B C 1
ATOM 839 O O . GLU B 1 12 ? 4.297 9.211 13.188 1 95.38 12 GLU B O 1
ATOM 844 N N . THR B 1 13 ? 2.438 8.5 12.219 1 94.44 13 THR B N 1
ATOM 845 C CA . THR B 1 13 ? 1.507 9.305 13 1 94.44 13 THR B CA 1
ATOM 846 C C . THR B 1 13 ? 0.413 8.438 13.609 1 94.44 13 THR B C 1
ATOM 848 O O . THR B 1 13 ? -0.283 7.711 12.898 1 94.44 13 THR B O 1
ATOM 851 N N . LYS B 1 14 ? 0.263 8.484 14.914 1 93.31 14 LYS B N 1
ATOM 852 C CA . LYS B 1 14 ? -0.786 7.73 15.594 1 93.31 14 LYS B CA 1
ATOM 853 C C . LYS B 1 14 ? -1.95 8.633 15.984 1 93.31 14 LYS B C 1
ATOM 855 O O . LYS B 1 14 ? -1.741 9.742 16.469 1 93.31 14 LYS B O 1
ATOM 860 N N . VAL B 1 15 ? -3.088 8.164 15.656 1 91 15 VAL B N 1
ATOM 861 C CA . VAL B 1 15 ? -4.309 8.891 16 1 91 15 VAL B CA 1
ATOM 862 C C . VAL B 1 15 ? -5.188 8.023 16.906 1 91 15 VAL B C 1
ATOM 864 O O . VAL B 1 15 ? -5.543 6.898 16.531 1 91 15 VAL B O 1
ATOM 867 N N . SER B 1 16 ? -5.527 8.492 18.047 1 87.56 16 SER B N 1
ATOM 868 C CA . SER B 1 16 ? -6.309 7.754 19.047 1 87.56 16 SER B CA 1
ATOM 869 C C . SER B 1 16 ? -7.75 7.57 18.578 1 87.56 16 SER B C 1
ATOM 871 O O . SER B 1 16 ? -8.242 8.336 17.75 1 87.56 16 SER B O 1
ATOM 873 N N . ILE B 1 17 ? -8.297 6.535 19.266 1 84.31 17 ILE B N 1
ATOM 874 C CA . ILE B 1 17 ? -9.711 6.27 19 1 84.31 17 ILE B CA 1
ATOM 875 C C . ILE B 1 17 ? -10.547 7.504 19.328 1 84.31 17 ILE B C 1
ATOM 877 O O . ILE B 1 17 ? -10.336 8.141 20.375 1 84.31 17 ILE B O 1
ATOM 881 N N . GLY B 1 18 ? -11.406 7.949 18.469 1 79.94 18 GLY B N 1
ATOM 882 C CA . GLY B 1 18 ? -12.258 9.102 18.719 1 79.94 18 GLY B CA 1
ATOM 883 C C . GLY B 1 18 ? -11.688 10.398 18.188 1 79.94 18 GLY B C 1
ATOM 884 O O . GLY B 1 18 ? -12.398 11.398 18.078 1 79.94 18 GLY B O 1
ATOM 885 N N . SER B 1 19 ? -10.367 10.359 17.875 1 81.88 19 SER B N 1
ATOM 886 C CA . SER B 1 19 ? -9.766 11.562 17.297 1 81.88 19 SER B CA 1
ATOM 887 C C . SER B 1 19 ? -10.039 11.656 15.805 1 81.88 19 SER B C 1
ATOM 889 O O . SER B 1 19 ? -10.336 10.648 15.164 1 81.88 19 SER B O 1
ATOM 891 N N . TYR B 1 20 ? -10.086 12.961 15.406 1 83.5 20 TYR B N 1
ATOM 892 C CA . TYR B 1 20 ? -10.336 13.219 13.992 1 83.5 20 TYR B CA 1
ATOM 893 C C . TYR B 1 20 ? -9.039 13.438 13.234 1 83.5 20 TYR B C 1
ATOM 895 O O . TYR B 1 20 ? -8.125 14.109 13.727 1 83.5 20 TYR B O 1
ATOM 903 N N . PHE B 1 21 ? -8.805 12.742 12.148 1 91.25 21 PHE B N 1
ATOM 904 C CA . PHE B 1 21 ? -7.684 12.969 11.25 1 91.25 21 PHE B CA 1
ATOM 905 C C . PHE B 1 21 ? -8.141 13.672 9.977 1 91.25 21 PHE B C 1
ATOM 907 O O . PHE B 1 21 ? -9.016 13.164 9.266 1 91.25 21 PHE B O 1
ATOM 914 N N . HIS B 1 22 ? -7.629 14.852 9.812 1 92.56 22 HIS B N 1
ATOM 915 C CA . HIS B 1 22 ? -7.902 15.602 8.594 1 92.56 22 HIS B CA 1
ATOM 916 C C . HIS B 1 22 ? -6.609 16.109 7.965 1 92.56 22 HIS B C 1
ATOM 918 O O . HIS B 1 22 ? -5.891 16.922 8.57 1 92.56 22 HIS B O 1
ATOM 924 N N . LEU B 1 23 ? -6.32 15.633 6.789 1 93.56 23 LEU B N 1
ATOM 925 C CA . LEU B 1 23 ? -5.152 16.094 6.043 1 93.56 23 LEU B CA 1
ATOM 926 C C . LEU B 1 23 ? -5.539 17.203 5.066 1 93.56 23 LEU B C 1
ATOM 928 O O . LEU B 1 23 ? -6.418 17.016 4.223 1 93.56 23 LEU B O 1
ATOM 932 N N . VAL B 1 24 ? -4.953 18.281 5.156 1 91.62 24 VAL B N 1
ATOM 933 C CA . VAL B 1 24 ? -5.168 19.375 4.215 1 91.62 24 VAL B CA 1
ATOM 934 C C . VAL B 1 24 ? -4.363 19.125 2.939 1 91.62 24 VAL B C 1
ATOM 936 O O . VAL B 1 24 ? -3.145 18.938 2.992 1 91.62 24 VAL B O 1
ATOM 939 N N . THR B 1 25 ? -5.004 19.016 1.863 1 86.69 25 THR B N 1
ATOM 940 C CA . THR B 1 25 ? -4.375 18.734 0.581 1 86.69 25 THR B CA 1
ATOM 941 C C . THR B 1 25 ? -4.625 19.859 -0.414 1 86.69 25 THR B C 1
ATOM 943 O O . THR B 1 25 ? -5.395 19.703 -1.362 1 86.69 25 THR B O 1
ATOM 946 N N . ASP B 1 26 ? -4.098 20.953 -0.36 1 86.25 26 ASP B N 1
ATOM 947 C CA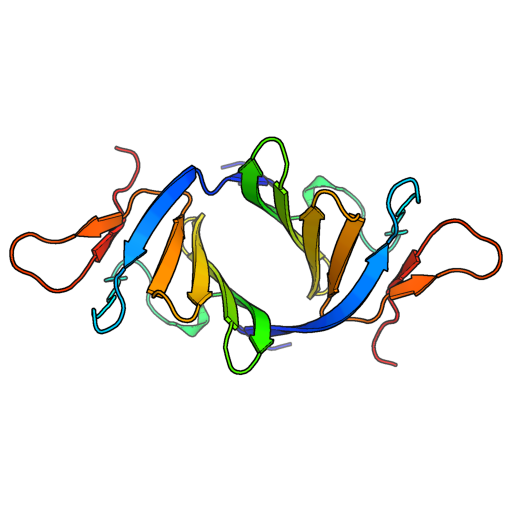 . ASP B 1 26 ? -4.305 22.078 -1.266 1 86.25 26 ASP B CA 1
ATOM 948 C C . ASP B 1 26 ? -3.287 22.062 -2.404 1 86.25 26 ASP B C 1
ATOM 950 O O . ASP B 1 26 ? -3.176 23.031 -3.156 1 86.25 26 ASP B O 1
ATOM 954 N N . TRP B 1 27 ? -2.627 20.969 -2.576 1 89.75 27 TRP B N 1
ATOM 955 C CA . TRP B 1 27 ? -1.55 20.906 -3.559 1 89.75 27 TRP B CA 1
ATOM 956 C C . TRP B 1 27 ? -1.964 20.062 -4.766 1 89.75 27 TRP B C 1
ATOM 958 O O . TRP B 1 27 ? -1.141 19.766 -5.633 1 89.75 27 TRP B O 1
ATOM 968 N N . PHE B 1 28 ? -3.178 19.641 -4.848 1 85.31 28 PHE B N 1
ATOM 969 C CA . PHE B 1 28 ? -3.736 19.062 -6.062 1 85.31 28 PHE B CA 1
ATOM 970 C C . PHE B 1 28 ? -5.219 19.391 -6.188 1 85.31 28 PHE B C 1
ATOM 972 O O . PHE B 1 28 ? -5.828 19.906 -5.246 1 85.31 28 PHE B O 1
ATOM 979 N N . ALA B 1 29 ? -5.891 19.234 -7.273 1 82.88 29 ALA B N 1
ATOM 980 C CA . ALA B 1 29 ? -7.156 19.859 -7.652 1 82.88 29 ALA B CA 1
ATOM 981 C C . ALA B 1 29 ? -8.336 18.938 -7.348 1 82.88 29 ALA B C 1
ATOM 983 O O . ALA B 1 29 ? -9.43 19.406 -7.023 1 82.88 29 ALA B O 1
ATOM 984 N N . SER B 1 30 ? -8.086 17.625 -7.477 1 86.38 30 SER B N 1
ATOM 985 C CA . SER B 1 30 ? -9.227 16.703 -7.422 1 86.38 30 SER B CA 1
ATOM 986 C C . SER B 1 30 ? -8.852 15.391 -6.754 1 86.38 30 SER B C 1
ATOM 988 O O . SER B 1 30 ? -7.766 14.859 -6.984 1 86.38 30 SER B O 1
ATOM 990 N N . ASP B 1 31 ? -9.844 14.875 -5.996 1 86.25 31 ASP B N 1
ATOM 991 C CA . ASP B 1 31 ? -9.672 13.57 -5.371 1 86.25 31 ASP B CA 1
ATOM 992 C C . ASP B 1 31 ? -9.477 12.477 -6.422 1 86.25 31 ASP B C 1
ATOM 994 O O . ASP B 1 31 ? -8.953 11.406 -6.117 1 86.25 31 ASP B O 1
ATOM 998 N N . GLN B 1 32 ? -9.844 12.773 -7.598 1 86.44 32 GLN B N 1
ATOM 999 C CA . GLN B 1 32 ? -9.719 11.805 -8.68 1 86.44 32 GLN B CA 1
ATOM 1000 C C . GLN B 1 32 ? -8.258 11.539 -9.008 1 86.44 32 GLN B C 1
ATOM 1002 O O . GLN B 1 32 ? -7.934 10.555 -9.688 1 86.44 32 GLN B O 1
ATOM 1007 N N . GLU B 1 33 ? -7.41 12.375 -8.492 1 90.88 33 GLU B N 1
ATOM 1008 C CA . GLU B 1 33 ? -5.984 12.227 -8.75 1 90.88 33 GLU B CA 1
ATOM 1009 C C . GLU B 1 33 ? -5.336 11.273 -7.754 1 90.88 33 GLU B C 1
ATOM 1011 O O . GLU B 1 33 ? -4.184 10.875 -7.926 1 90.88 33 GLU B O 1
ATOM 1016 N N . ILE B 1 34 ? -6.102 10.953 -6.742 1 93.5 34 ILE B N 1
ATOM 1017 C CA . ILE B 1 34 ? -5.582 10.07 -5.703 1 93.5 34 ILE B CA 1
ATOM 1018 C C . ILE B 1 34 ? -5.84 8.609 -6.09 1 93.5 34 ILE B C 1
ATOM 1020 O O . ILE B 1 34 ? -6.977 8.234 -6.387 1 93.5 34 ILE B O 1
ATOM 1024 N N . LYS B 1 35 ? -4.789 7.836 -6.184 1 93.69 35 LYS B N 1
ATOM 1025 C CA . LYS B 1 35 ? -4.941 6.391 -6.336 1 93.69 35 LYS B CA 1
ATOM 1026 C C . LYS B 1 35 ? -5.047 5.703 -4.977 1 93.69 35 LYS B C 1
ATOM 1028 O O . LYS B 1 35 ? -4.152 5.836 -4.137 1 93.69 35 LYS B O 1
ATOM 1033 N N . THR B 1 36 ? -6.164 5.012 -4.746 1 95.5 36 THR B N 1
ATOM 1034 C CA . THR B 1 36 ? -6.426 4.379 -3.459 1 95.5 36 THR B CA 1
ATOM 1035 C C . THR B 1 36 ? -6.473 2.859 -3.604 1 95.5 36 THR B C 1
ATOM 1037 O O . THR B 1 36 ? -7.176 2.334 -4.469 1 95.5 36 THR B O 1
ATOM 1040 N N . VAL B 1 37 ? -5.723 2.227 -2.791 1 96.31 37 VAL B N 1
ATOM 1041 C CA . VAL B 1 37 ? -5.711 0.768 -2.729 1 96.31 37 VAL B CA 1
ATOM 1042 C C . VAL B 1 37 ? -6.289 0.303 -1.394 1 96.31 37 VAL B C 1
ATOM 1044 O O . VAL B 1 37 ? -5.73 0.596 -0.333 1 96.31 37 VAL B O 1
ATOM 1047 N N . ILE B 1 38 ? -7.359 -0.412 -1.444 1 95.75 38 ILE B N 1
ATOM 1048 C CA . ILE B 1 38 ? -7.938 -1.031 -0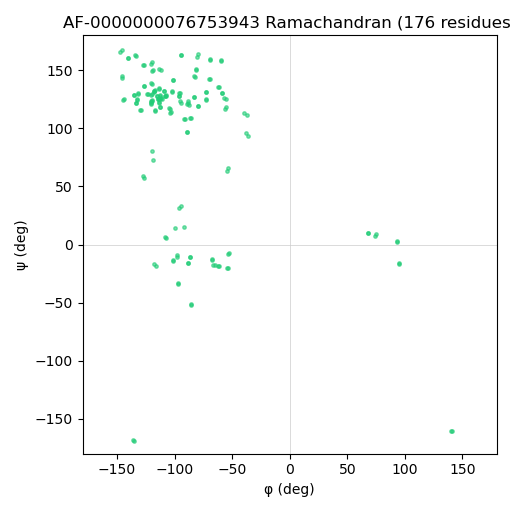.257 1 95.75 38 ILE B CA 1
ATOM 1049 C C . ILE B 1 38 ? -7.367 -2.438 -0.079 1 95.75 38 ILE B C 1
ATOM 1051 O O . ILE B 1 38 ? -7.656 -3.336 -0.873 1 95.75 38 ILE B O 1
ATOM 1055 N N . ILE B 1 39 ? -6.535 -2.631 0.885 1 95.12 39 ILE B N 1
ATOM 1056 C CA . ILE B 1 39 ? -5.785 -3.861 1.104 1 95.12 39 ILE B CA 1
ATOM 1057 C C . ILE B 1 39 ? -6.629 -4.844 1.914 1 95.12 39 ILE B C 1
ATOM 1059 O O . ILE B 1 39 ? -6.66 -6.039 1.613 1 95.12 39 ILE B O 1
ATOM 1063 N N . ASP B 1 40 ? -7.176 -4.441 3.02 1 85.81 40 ASP B N 1
ATOM 1064 C CA . ASP B 1 40 ? -8.023 -5.242 3.902 1 85.81 40 ASP B CA 1
ATOM 1065 C C . ASP B 1 40 ? -9.117 -4.391 4.531 1 85.81 40 ASP B C 1
ATOM 1067 O O . ASP B 1 40 ? -8.867 -3.258 4.957 1 85.81 40 ASP B O 1
ATOM 1071 N N . GLN B 1 41 ? -10.297 -4.914 4.277 1 73.88 41 GLN B N 1
ATOM 1072 C CA . GLN B 1 41 ? -11.375 -4.164 4.922 1 73.88 41 GLN B CA 1
ATOM 1073 C C . GLN B 1 41 ? -12.258 -5.082 5.758 1 73.88 41 GLN B C 1
ATOM 1075 O O . GLN B 1 41 ? -13.141 -5.766 5.227 1 73.88 41 GLN B O 1
ATOM 1080 N N . ASP B 1 42 ? -11.625 -5.676 6.602 1 71.75 42 ASP B N 1
ATOM 1081 C CA . ASP B 1 42 ? -12.531 -6.402 7.48 1 71.75 42 ASP B CA 1
ATOM 1082 C C . ASP B 1 42 ? -13.141 -5.473 8.531 1 71.75 42 ASP B C 1
ATOM 1084 O O . ASP B 1 42 ? -12.727 -4.32 8.656 1 71.75 42 ASP B O 1
ATOM 1088 N N . HIS B 1 43 ? -14.234 -5.859 9.156 1 62.38 43 HIS B N 1
ATOM 1089 C CA . HIS B 1 43 ? -15.078 -5.062 10.039 1 62.38 43 HIS B CA 1
ATOM 1090 C C . HIS B 1 43 ? -14.258 -4.422 11.148 1 62.38 43 HIS B C 1
ATOM 1092 O O . HIS B 1 43 ? -14.641 -3.375 11.688 1 62.38 43 HIS B O 1
ATOM 1098 N N . VAL B 1 44 ? -13.086 -4.938 11.422 1 68.25 44 VAL B N 1
ATOM 1099 C CA . VAL B 1 44 ? -12.344 -4.461 12.578 1 68.25 44 VAL B CA 1
ATOM 1100 C C . VAL B 1 44 ? -11.039 -3.809 12.117 1 68.25 44 VAL B C 1
ATOM 1102 O O . VAL B 1 44 ? -10.469 -2.98 12.836 1 68.25 44 VAL B O 1
ATOM 1105 N N . TYR B 1 45 ? -10.625 -4.121 10.859 1 77.44 45 TYR B N 1
ATOM 1106 C CA . TYR B 1 45 ? -9.32 -3.664 10.391 1 77.44 45 TYR B CA 1
ATOM 1107 C C . TYR B 1 45 ? -9.43 -3.068 8.992 1 77.44 45 TYR B C 1
ATOM 1109 O O . TYR B 1 45 ? -10.125 -3.613 8.125 1 77.44 45 TYR B O 1
ATOM 1117 N N . SER B 1 46 ? -9.016 -1.836 8.945 1 87.56 46 SER B N 1
ATOM 1118 C CA . SER B 1 46 ? -8.891 -1.232 7.621 1 87.56 46 SER B CA 1
ATOM 1119 C C . SER B 1 46 ? -7.426 -0.957 7.281 1 87.56 46 SER B C 1
ATOM 1121 O O . SER B 1 46 ? -6.672 -0.458 8.117 1 87.56 46 SER B O 1
ATOM 1123 N N . LYS B 1 47 ? -6.98 -1.477 6.168 1 93.5 47 LYS B N 1
ATOM 1124 C CA . LYS B 1 47 ? -5.688 -1.135 5.582 1 93.5 47 LYS B CA 1
ATOM 1125 C C . LYS B 1 47 ? -5.863 -0.484 4.211 1 93.5 47 LYS B C 1
ATOM 1127 O O . LYS B 1 47 ? -6.379 -1.107 3.283 1 93.5 47 LYS B O 1
ATOM 1132 N N . ILE B 1 48 ? -5.457 0.776 4.141 1 95.5 48 ILE B N 1
ATOM 1133 C CA . ILE B 1 48 ? -5.652 1.545 2.918 1 95.5 48 ILE B CA 1
ATOM 1134 C C . ILE B 1 48 ? -4.355 2.254 2.539 1 95.5 48 ILE B C 1
ATOM 1136 O O . ILE B 1 48 ? -3.686 2.838 3.395 1 95.5 48 ILE B O 1
ATOM 1140 N N . LEU B 1 49 ? -3.941 2.137 1.322 1 96.94 49 LEU B N 1
ATOM 1141 C CA . LEU B 1 49 ? -2.814 2.9 0.799 1 96.94 49 LEU B CA 1
ATOM 1142 C C . LEU B 1 49 ? -3.277 3.9 -0.256 1 96.94 49 LEU B C 1
ATOM 1144 O O . LEU B 1 49 ? -4.012 3.539 -1.178 1 96.94 49 LEU B O 1
ATOM 1148 N N . SER B 1 50 ? -2.887 5.129 -0.067 1 96.25 50 SER B N 1
ATOM 1149 C CA . SER B 1 50 ? -3.244 6.188 -1.004 1 96.25 50 SER B CA 1
ATOM 1150 C C . SER B 1 50 ? -2 6.828 -1.611 1 96.25 50 SER B C 1
ATOM 1152 O O . SER B 1 50 ? -1.061 7.176 -0.893 1 96.25 50 SER B O 1
ATOM 1154 N N . LEU B 1 51 ? -1.976 6.918 -2.871 1 95.56 51 LEU B N 1
ATOM 1155 C CA . LEU B 1 51 ? -0.938 7.625 -3.613 1 95.56 51 LEU B CA 1
ATOM 1156 C C . LEU B 1 51 ? -1.452 8.969 -4.121 1 95.56 51 LEU B C 1
ATOM 1158 O O . LEU B 1 51 ? -2.334 9.016 -4.984 1 95.56 51 LEU B O 1
ATOM 1162 N N . TYR B 1 52 ? -0.858 9.992 -3.549 1 94.19 52 TYR B N 1
ATOM 1163 C CA . TYR B 1 52 ? -1.262 11.352 -3.887 1 94.19 52 TYR B CA 1
ATOM 1164 C C . TYR B 1 52 ? -0.379 11.93 -4.992 1 94.19 52 TYR B C 1
ATOM 1166 O O . TYR B 1 52 ? 0.709 11.406 -5.254 1 94.19 52 TYR B O 1
ATOM 1174 N N . PRO B 1 53 ? -0.958 12.969 -5.527 1 90.38 53 PRO B N 1
ATOM 1175 C CA . PRO B 1 53 ? -0.067 13.711 -6.422 1 90.38 53 PRO B CA 1
ATOM 1176 C C . PRO B 1 53 ? 1.18 14.234 -5.711 1 90.38 53 PRO B C 1
ATOM 1178 O O . PRO B 1 53 ? 1.252 14.203 -4.48 1 90.38 53 PRO B O 1
ATOM 1181 N N . ASN B 1 54 ? 2.27 14.539 -6.461 1 89.31 54 ASN B N 1
ATOM 1182 C CA . ASN B 1 54 ? 3.521 15.109 -5.973 1 89.31 54 ASN B CA 1
ATOM 1183 C C . ASN B 1 54 ? 4.348 14.078 -5.215 1 89.31 54 ASN B C 1
ATOM 1185 O O . ASN B 1 54 ? 5.234 14.438 -4.434 1 89.31 54 ASN B O 1
ATOM 1189 N N . GLY B 1 55 ? 3.928 12.875 -5.246 1 91.69 55 GLY B N 1
ATOM 1190 C CA . GLY B 1 55 ? 4.754 11.797 -4.711 1 91.69 55 GLY B CA 1
ATOM 1191 C C . GLY B 1 55 ? 4.449 11.477 -3.26 1 91.69 55 GLY B C 1
ATOM 1192 O O . GLY B 1 55 ? 5.105 10.633 -2.656 1 91.69 55 GLY B O 1
ATOM 1193 N N . PHE B 1 56 ? 3.457 12.164 -2.721 1 94.88 56 PHE B N 1
ATOM 1194 C CA . PHE B 1 56 ? 3.068 11.844 -1.352 1 94.88 56 PHE B CA 1
ATOM 1195 C C . PHE B 1 56 ? 2.33 10.516 -1.292 1 94.88 56 PHE B C 1
ATOM 1197 O O . PHE B 1 56 ? 1.452 10.25 -2.117 1 94.88 56 PHE B O 1
ATOM 1204 N N . VAL B 1 57 ? 2.738 9.625 -0.358 1 97.12 57 VAL B N 1
ATOM 1205 C CA . VAL B 1 57 ? 2.119 8.32 -0.155 1 97.12 57 VAL B CA 1
ATOM 1206 C C . VAL B 1 57 ? 1.731 8.156 1.312 1 97.12 57 VAL B C 1
ATOM 1208 O O . VAL B 1 57 ? 2.512 8.484 2.209 1 97.12 57 VAL B O 1
ATOM 1211 N N . MET B 1 58 ? 0.506 7.621 1.569 1 97.19 58 MET B N 1
ATOM 1212 C CA . MET B 1 58 ? 0.009 7.426 2.928 1 97.19 58 MET B CA 1
ATOM 1213 C C . MET B 1 58 ? -0.637 6.055 3.08 1 97.19 58 MET B C 1
ATOM 1215 O O . MET B 1 58 ? -1.447 5.648 2.244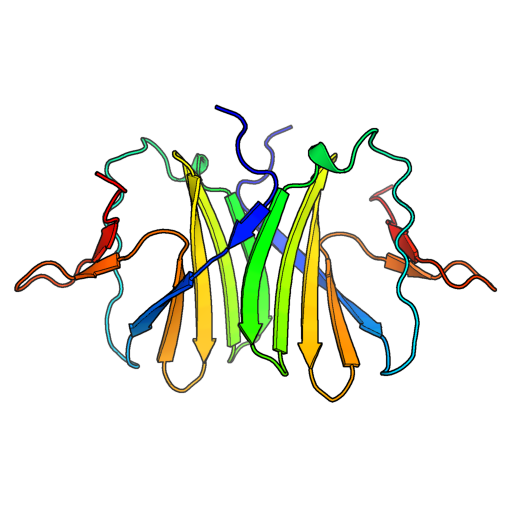 1 97.19 58 MET B O 1
ATOM 1219 N N . TYR B 1 59 ? -0.204 5.379 4.078 1 96.38 59 TYR B N 1
ATOM 1220 C CA . TYR B 1 59 ? -0.799 4.113 4.484 1 96.38 59 TYR B CA 1
ATOM 1221 C C . TYR B 1 59 ? -1.569 4.266 5.793 1 96.38 59 TYR B C 1
ATOM 1223 O O . TYR B 1 59 ? -1.054 4.828 6.762 1 96.38 59 TYR B O 1
ATOM 1231 N N . LEU B 1 60 ? -2.816 3.83 5.816 1 95.12 60 L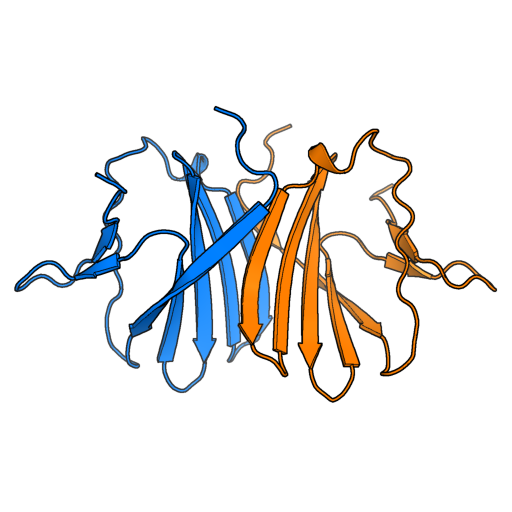EU B N 1
ATOM 1232 C CA . LEU B 1 60 ? -3.658 3.852 7.008 1 95.12 60 LEU B CA 1
ATOM 1233 C C . LEU B 1 60 ? -3.943 2.436 7.496 1 95.12 60 LEU B C 1
ATOM 1235 O O . LEU B 1 60 ? -4.332 1.568 6.711 1 95.12 60 LEU B O 1
ATOM 1239 N N . GLU B 1 61 ? -3.65 2.234 8.688 1 92.38 61 GLU B N 1
ATOM 1240 C CA . GLU B 1 61 ? -4.094 1.033 9.391 1 92.38 61 GLU B CA 1
ATOM 1241 C C . GLU B 1 61 ? -4.953 1.385 10.602 1 92.38 61 GLU B C 1
ATOM 1243 O O . GLU B 1 61 ? -4.523 2.145 11.469 1 92.38 61 GLU B O 1
ATOM 1248 N N . GLN B 1 62 ? -6.117 0.866 10.531 1 89.62 62 GLN B N 1
ATOM 1249 C CA . GLN B 1 62 ? -7.035 1.125 11.633 1 89.62 62 GLN B CA 1
ATOM 1250 C C . GLN B 1 62 ? -7.426 -0.17 12.336 1 89.62 62 GLN B C 1
ATOM 1252 O O . GLN B 1 62 ? -7.664 -1.191 11.688 1 89.62 62 GLN B O 1
ATOM 1257 N N . ASP B 1 63 ? -7.359 -0.171 13.695 1 84.69 63 ASP B N 1
ATOM 1258 C CA . ASP B 1 63 ? -7.852 -1.278 14.508 1 84.69 63 ASP B CA 1
ATOM 1259 C C . ASP B 1 63 ? -8.656 -0.767 15.703 1 84.69 63 ASP B C 1
ATOM 1261 O O . ASP B 1 63 ? -9.133 0.372 15.695 1 84.69 63 ASP B O 1
ATOM 1265 N N . GLN B 1 64 ? -8.953 -1.646 16.594 1 83.44 64 GLN B N 1
ATOM 1266 C CA . GLN B 1 64 ? -9.828 -1.309 17.719 1 83.44 64 GLN B CA 1
ATOM 1267 C C . GLN B 1 64 ? -9.188 -0.258 18.625 1 83.44 64 GLN B C 1
ATOM 1269 O O . GLN B 1 64 ? -9.875 0.417 19.391 1 83.44 64 GLN B O 1
ATOM 1274 N N . ASP B 1 65 ? -7.863 -0.082 18.5 1 85.88 65 ASP B N 1
ATOM 1275 C CA . ASP B 1 65 ? -7.141 0.815 19.391 1 85.88 65 ASP B CA 1
ATOM 1276 C C . ASP B 1 65 ? -6.922 2.18 18.734 1 85.88 65 ASP B C 1
ATOM 1278 O O . ASP B 1 65 ? -6.484 3.125 19.391 1 85.88 65 ASP B O 1
ATOM 1282 N N . GLY B 1 66 ? -7.199 2.273 17.469 1 89.38 66 GLY B N 1
ATOM 1283 C CA . GLY B 1 66 ? -7.004 3.537 16.766 1 89.38 66 GLY B CA 1
ATOM 1284 C C . GLY B 1 66 ? -6.457 3.373 15.367 1 89.38 66 GLY B C 1
ATOM 1285 O O . GLY B 1 66 ? -6.723 2.365 14.711 1 89.38 66 GLY B O 1
ATOM 1286 N N . SER B 1 67 ? -5.922 4.523 14.953 1 91.81 67 SER B N 1
ATOM 1287 C CA . SER B 1 67 ? -5.391 4.516 13.594 1 91.81 67 SER B CA 1
ATOM 1288 C C . SER B 1 67 ? -3.902 4.848 13.578 1 91.81 67 SER B C 1
ATOM 1290 O O . SER B 1 67 ? -3.441 5.68 14.359 1 91.81 67 SER B O 1
ATOM 1292 N N . ILE B 1 68 ? -3.182 4.129 12.75 1 92.94 68 ILE B N 1
ATOM 1293 C CA . ILE B 1 68 ? -1.778 4.414 12.469 1 92.94 68 ILE B CA 1
ATOM 1294 C C . ILE B 1 68 ? -1.618 4.824 11.008 1 92.94 68 ILE B C 1
ATOM 1296 O O . ILE B 1 68 ? -2.09 4.129 10.109 1 92.94 68 ILE B O 1
ATOM 1300 N N . TYR B 1 69 ? -1.007 6 10.883 1 94.94 69 TYR B N 1
ATOM 1301 C CA . TYR B 1 69 ? -0.67 6.484 9.547 1 94.94 69 TYR B CA 1
ATOM 1302 C C . TYR B 1 69 ? 0.831 6.402 9.297 1 94.94 69 TYR B C 1
ATOM 1304 O O . TYR B 1 69 ? 1.63 6.832 10.133 1 94.94 69 TYR B O 1
ATOM 1312 N N . ARG B 1 70 ? 1.263 5.801 8.195 1 95.75 70 ARG B N 1
ATOM 1313 C CA . ARG B 1 70 ? 2.645 5.824 7.73 1 95.75 70 ARG B CA 1
ATOM 1314 C C . ARG B 1 70 ? 2.766 6.586 6.414 1 95.75 70 ARG B C 1
ATOM 1316 O O . ARG B 1 70 ? 1.948 6.406 5.512 1 95.75 70 ARG B O 1
ATOM 1323 N N . THR B 1 71 ? 3.791 7.457 6.383 1 97.12 71 THR B N 1
ATOM 1324 C CA . THR B 1 71 ? 3.914 8.336 5.219 1 97.12 71 THR B CA 1
ATOM 1325 C C . THR B 1 71 ? 5.379 8.492 4.812 1 97.12 71 THR B C 1
ATOM 1327 O O . THR B 1 71 ? 6.281 8.172 5.594 1 97.12 71 THR B O 1
ATOM 1330 N N . ASN B 1 72 ? 5.637 8.93 3.521 1 96.44 72 ASN B N 1
ATOM 1331 C CA . ASN B 1 72 ? 7 9.172 3.061 1 96.44 72 ASN B CA 1
ATOM 1332 C C . ASN B 1 72 ? 7.449 10.594 3.365 1 96.44 72 ASN B C 1
ATOM 1334 O O . ASN B 1 72 ? 8.641 10.898 3.307 1 96.44 72 ASN B O 1
ATOM 1338 N N . PHE B 1 73 ? 6.512 11.484 3.676 1 96.88 73 PHE B N 1
ATOM 1339 C CA . PHE B 1 73 ? 6.773 12.812 4.227 1 96.88 73 PHE B CA 1
ATOM 1340 C C . PHE B 1 73 ? 6.121 12.961 5.598 1 96.88 73 PHE B C 1
ATOM 1342 O O . PHE B 1 73 ? 5.051 12.398 5.848 1 96.88 73 PHE B O 1
ATOM 1349 N N . PRO B 1 74 ? 6.699 13.742 6.473 1 96.81 74 PRO B N 1
ATOM 1350 C CA . PRO B 1 74 ? 6.113 13.906 7.805 1 96.81 74 PRO B CA 1
ATOM 1351 C C . PRO B 1 74 ? 4.801 14.688 7.781 1 96.81 74 PRO B C 1
ATOM 1353 O O . PRO B 1 74 ? 4.637 15.609 6.973 1 96.81 74 PRO B O 1
ATOM 1356 N N . LEU B 1 75 ? 3.9 14.281 8.602 1 96 75 LEU B N 1
ATOM 1357 C CA . LEU B 1 75 ? 2.68 15.031 8.859 1 96 75 LEU B CA 1
ATOM 1358 C C . LEU B 1 75 ? 2.83 15.906 10.102 1 96 75 LEU B C 1
ATOM 1360 O O . LEU B 1 75 ? 3.295 15.43 11.141 1 96 75 LEU B O 1
ATOM 1364 N N . ILE B 1 76 ? 2.484 17.125 9.938 1 94.31 76 ILE B N 1
ATOM 1365 C CA . ILE B 1 76 ? 2.547 18.062 11.055 1 94.31 76 ILE B CA 1
ATOM 1366 C C . ILE B 1 76 ? 1.136 18.5 11.445 1 94.31 76 ILE B C 1
ATOM 1368 O O . ILE B 1 76 ? 0.356 18.938 10.594 1 94.31 76 ILE B O 1
ATOM 1372 N N . GLN B 1 77 ? 0.837 18.234 12.695 1 91.31 77 GLN B N 1
ATOM 1373 C CA . GLN B 1 77 ? -0.438 18.75 13.18 1 91.31 77 GLN B CA 1
ATOM 1374 C C . GLN B 1 77 ? -0.385 20.266 13.367 1 91.31 77 GLN B C 1
ATOM 1376 O O . GLN B 1 77 ? 0.528 20.797 14.016 1 91.31 77 GLN B O 1
ATOM 1381 N N . ALA B 1 78 ? -1.353 20.938 12.703 1 86.69 78 ALA B N 1
ATOM 1382 C CA . ALA B 1 78 ? -1.434 22.375 12.891 1 86.69 78 ALA B CA 1
ATOM 1383 C C . ALA B 1 78 ? -1.738 22.734 14.336 1 86.69 78 ALA B C 1
ATOM 1385 O O . ALA B 1 78 ? -2.531 22.062 15 1 86.69 78 ALA B O 1
ATOM 1386 N N . LYS B 1 79 ? -0.906 23.75 14.672 1 79.56 79 LYS B N 1
ATOM 1387 C CA . LYS B 1 79 ? -1.089 24.234 16.031 1 79.56 79 LYS B CA 1
ATOM 1388 C C . LYS B 1 79 ? -2.533 24.656 16.281 1 79.56 79 LYS B C 1
ATOM 1390 O O . LYS B 1 79 ? -3.1 25.422 15.508 1 79.56 79 LYS B O 1
ATOM 1395 N N . ASP B 1 80 ? -3.244 24.141 17.297 1 80.94 80 ASP B N 1
ATOM 1396 C CA . ASP B 1 80 ? -4.586 24.5 17.734 1 80.94 80 ASP B CA 1
ATOM 1397 C C . ASP B 1 80 ? -5.637 24.109 16.703 1 80.94 80 ASP B C 1
ATOM 1399 O O . ASP B 1 80 ? -6.695 24.734 16.625 1 80.94 80 ASP B O 1
ATOM 1403 N N . ALA B 1 81 ? -5.188 23.375 15.766 1 75.25 81 ALA B N 1
ATOM 1404 C CA . ALA B 1 81 ? -6.156 22.938 14.758 1 75.25 81 ALA B CA 1
ATOM 1405 C C . ALA B 1 81 ? -6.258 21.406 14.727 1 75.25 81 ALA B C 1
ATOM 1407 O O . ALA B 1 81 ? -5.391 20.719 15.258 1 75.25 81 ALA B O 1
ATOM 1408 N N . ASP B 1 82 ? -7.418 20.969 14.227 1 83.94 82 ASP B N 1
ATOM 1409 C CA . ASP B 1 82 ? -7.688 19.531 14.164 1 83.94 82 ASP B CA 1
ATOM 1410 C C . ASP B 1 82 ? -7.352 18.969 12.781 1 83.94 82 ASP B C 1
ATOM 1412 O O . ASP B 1 82 ? -8.117 18.172 12.227 1 83.94 82 ASP B O 1
ATOM 1416 N N . TYR B 1 83 ? -6.277 19.641 12.148 1 91 83 TYR B N 1
ATOM 1417 C CA . TYR B 1 83 ? -5.906 19.094 10.852 1 91 83 TYR B CA 1
ATOM 1418 C C . TYR B 1 83 ? -4.398 18.922 10.742 1 91 83 TYR B C 1
ATOM 1420 O O . TYR B 1 83 ? -3.643 19.438 11.57 1 91 83 TYR B O 1
ATOM 1428 N N . TYR B 1 84 ? -3.924 18.109 9.789 1 95.25 84 TYR B N 1
ATOM 1429 C CA . TYR B 1 84 ? -2.523 17.812 9.5 1 95.25 84 TYR B CA 1
ATOM 1430 C C . TYR B 1 84 ? -2.119 18.391 8.148 1 95.25 84 TYR B C 1
ATOM 1432 O O . TYR B 1 84 ? -2.947 18.5 7.242 1 95.25 84 TYR B O 1
ATOM 1440 N N . THR B 1 85 ? -0.865 18.75 8.008 1 95.06 85 THR B N 1
ATOM 1441 C CA . THR B 1 85 ? -0.265 19.125 6.738 1 95.06 85 THR B CA 1
ATOM 1442 C C . THR B 1 85 ? 0.994 18.312 6.465 1 95.06 85 THR B C 1
ATOM 1444 O O . THR B 1 85 ? 1.588 17.75 7.391 1 95.06 85 THR B O 1
ATOM 1447 N N . VAL B 1 86 ? 1.285 18.203 5.156 1 95.56 86 VAL B N 1
ATOM 1448 C CA . VAL B 1 86 ? 2.512 17.516 4.766 1 95.56 86 VAL B CA 1
ATOM 1449 C C . VAL B 1 86 ? 3.695 18.484 4.859 1 95.56 86 VAL B C 1
ATOM 1451 O O . VAL B 1 86 ? 3.619 19.625 4.383 1 95.56 86 VAL B O 1
ATOM 1454 N N . GLN B 1 87 ? 4.723 18.031 5.598 1 95.56 87 GLN B N 1
ATOM 1455 C CA . GLN B 1 87 ? 5.973 18.781 5.574 1 95.56 87 GLN B CA 1
ATOM 1456 C C . GLN B 1 87 ? 6.855 18.344 4.41 1 95.56 87 GLN B C 1
ATOM 1458 O O . GLN B 1 87 ? 7.449 17.266 4.453 1 95.56 87 GLN B O 1
ATOM 1463 N N . TRP B 1 88 ? 6.969 19.203 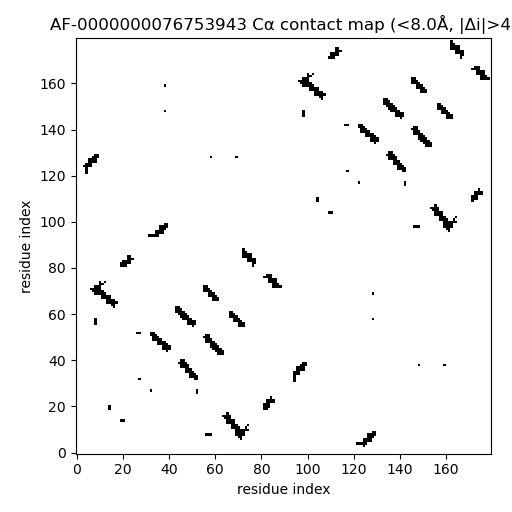3.432 1 92.69 88 TRP B N 1
ATOM 1464 C CA . TRP B 1 88 ? 7.742 18.891 2.232 1 92.69 88 TRP B CA 1
ATOM 1465 C C . TRP B 1 88 ? 9.227 19.141 2.463 1 92.69 88 TRP B C 1
ATOM 1467 O O . TRP B 1 88 ? 9.602 19.922 3.342 1 92.69 88 TRP B O 1
ATOM 1477 N N . ASP B 1 89 ? 10.062 18.219 1.802 1 79.19 89 ASP B N 1
ATOM 1478 C CA . ASP B 1 89 ? 11.5 18.469 1.893 1 79.19 89 ASP B CA 1
ATOM 1479 C C . ASP B 1 89 ? 11.852 19.859 1.383 1 79.19 89 ASP B C 1
ATOM 1481 O O . ASP B 1 89 ? 11.266 20.328 0.407 1 79.19 89 ASP B O 1
ATOM 1485 N N . ASP B 1 90 ? 12.406 20.781 2.311 1 60.09 90 ASP B N 1
ATOM 1486 C CA . ASP B 1 90 ? 12.93 22.078 1.904 1 60.09 90 ASP B CA 1
ATOM 1487 C C . ASP B 1 90 ? 13.938 21.938 0.765 1 60.09 90 ASP B C 1
ATOM 1489 O O . ASP B 1 90 ? 14.617 20.906 0.655 1 60.09 90 ASP B O 1
#

pLDDT: mean 87.32, std 12.64, range [30.5, 97.19]